Protein AF-A0AAJ5F2T1-F1 (afdb_monomer_lite)

InterPro domains:
  IPR029083 Immunity protein 32 [PF15566] (25-72)

Sequence (75 aa):
MDEPETNWWEPEARIEVRMVEGAHVIFGNAAGFRTLSNMLLSLAESTVPGKHLHLEDFSGLEEGSDELILSRLDD

Secondary structure (DSSP, 8-state):
-PPP------TT--EEEEEETTEEEEEE-HHHHHHHHHHHHHHHHT-SSSSEEEE-BTTTBPTTPPPEEEE----

Radius of gyration: 13.09 Å; chains: 1; bounding box: 45×19×33 Å

pLDDT: mean 85.76, std 14.2, range [38.34, 97.44]

Structure (mmCIF, N/CA/C/O backbone):
data_AF-A0AAJ5F2T1-F1
#
_entry.id   AF-A0AAJ5F2T1-F1
#
loop_
_atom_site.group_PDB
_atom_site.id
_atom_site.type_symbol
_atom_site.label_atom_id
_atom_site.label_alt_id
_atom_site.label_comp_id
_atom_site.label_asym_id
_atom_site.label_entity_id
_atom_site.label_seq_id
_atom_site.pdbx_PDB_ins_code
_atom_site.Cartn_x
_atom_site.Cartn_y
_atom_site.Cartn_z
_atom_site.occupancy
_atom_site.B_iso_or_equiv
_atom_site.auth_seq_id
_atom_site.auth_comp_id
_atom_site.auth_asym_id
_atom_site.auth_atom_id
_atom_site.pdbx_PDB_model_num
ATOM 1 N N . MET A 1 1 ? 27.424 6.429 -8.559 1.00 38.34 1 MET A N 1
ATOM 2 C CA . MET A 1 1 ? 26.664 5.170 -8.604 1.00 38.34 1 MET A CA 1
ATOM 3 C C . MET A 1 1 ? 25.276 5.605 -8.232 1.00 38.34 1 MET A C 1
ATOM 5 O O . MET A 1 1 ? 25.073 5.908 -7.067 1.00 38.34 1 MET A O 1
ATOM 9 N N . ASP A 1 2 ? 24.432 5.851 -9.229 1.00 40.59 2 ASP A N 1
ATOM 10 C CA . ASP A 1 2 ? 23.043 6.203 -8.956 1.00 40.59 2 ASP A CA 1
ATOM 11 C C . ASP A 1 2 ? 22.428 4.987 -8.267 1.00 40.59 2 ASP A C 1
ATOM 13 O O . ASP A 1 2 ? 22.503 3.872 -8.793 1.00 40.59 2 ASP A O 1
ATOM 17 N N . GLU A 1 3 ? 21.958 5.172 -7.033 1.00 50.19 3 GLU A N 1
ATOM 18 C CA . GLU A 1 3 ? 21.140 4.158 -6.378 1.00 50.19 3 GLU A CA 1
ATOM 19 C C . GLU A 1 3 ? 19.967 3.864 -7.319 1.00 50.1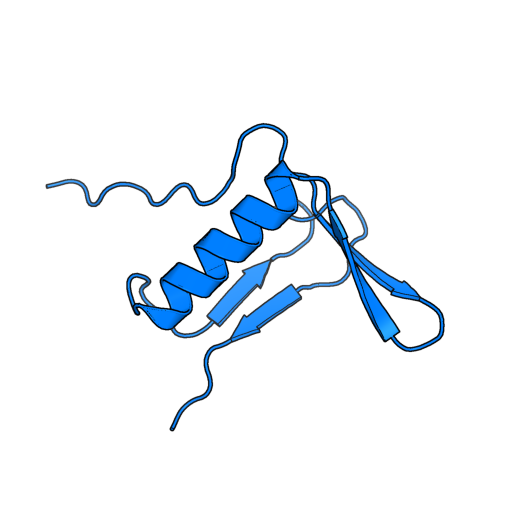9 3 GLU A C 1
ATOM 21 O O . GLU A 1 3 ? 19.414 4.811 -7.888 1.00 50.19 3 GLU A O 1
ATOM 26 N N . PRO A 1 4 ? 19.616 2.590 -7.572 1.00 49.62 4 PRO A N 1
ATOM 27 C CA . PRO A 1 4 ? 18.468 2.308 -8.414 1.00 49.62 4 PRO A CA 1
ATOM 28 C C . PRO A 1 4 ? 17.262 2.994 -7.774 1.00 49.62 4 PRO A C 1
ATOM 30 O O . PRO A 1 4 ? 16.893 2.661 -6.645 1.00 49.62 4 PRO A O 1
ATOM 33 N N . GLU A 1 5 ? 16.680 3.971 -8.476 1.00 55.69 5 GLU A N 1
ATOM 34 C CA . GLU A 1 5 ? 15.406 4.559 -8.083 1.00 55.69 5 GLU A CA 1
ATOM 35 C C . GLU A 1 5 ? 14.449 3.393 -7.862 1.00 55.69 5 GLU A C 1
ATOM 37 O O . GLU A 1 5 ? 14.133 2.636 -8.786 1.00 55.69 5 GLU A O 1
ATOM 42 N N . THR A 1 6 ? 14.066 3.177 -6.606 1.00 60.72 6 THR A N 1
ATOM 43 C CA . THR A 1 6 ? 13.188 2.069 -6.267 1.00 60.72 6 THR A CA 1
ATOM 44 C C . THR A 1 6 ? 11.788 2.480 -6.685 1.00 60.72 6 THR A C 1
ATOM 46 O O . THR A 1 6 ? 11.016 3.029 -5.906 1.00 60.72 6 THR A O 1
ATOM 49 N N . ASN A 1 7 ? 11.475 2.273 -7.961 1.00 72.12 7 ASN A N 1
ATOM 50 C CA . ASN A 1 7 ? 10.137 2.500 -8.467 1.00 72.12 7 ASN A CA 1
ATOM 51 C C . ASN A 1 7 ? 9.242 1.343 -8.008 1.00 72.12 7 ASN A C 1
ATOM 53 O O . ASN A 1 7 ? 9.096 0.341 -8.706 1.00 72.12 7 ASN A O 1
ATOM 57 N N . TRP A 1 8 ? 8.680 1.460 -6.802 1.00 80.6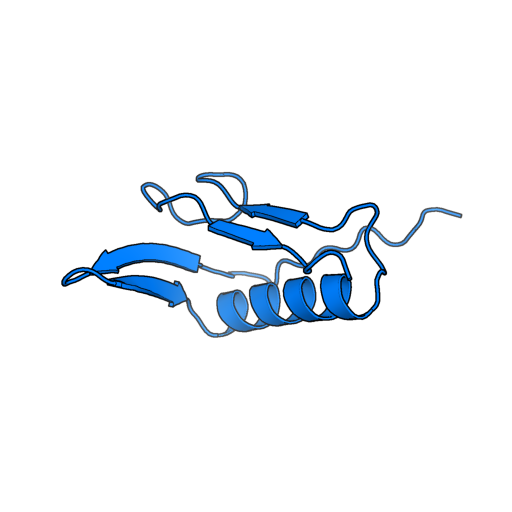2 8 TRP A N 1
ATOM 58 C CA . TRP A 1 8 ? 7.765 0.456 -6.246 1.00 80.62 8 TRP A CA 1
ATOM 59 C C . TRP A 1 8 ? 6.499 0.267 -7.072 1.00 80.62 8 TRP A C 1
ATOM 61 O O . TRP A 1 8 ? 5.863 -0.782 -6.969 1.00 80.62 8 TRP A O 1
ATOM 71 N N . TRP A 1 9 ? 6.126 1.277 -7.855 1.00 87.81 9 TRP A N 1
ATOM 72 C CA . TRP A 1 9 ? 4.872 1.314 -8.582 1.00 87.81 9 TRP A CA 1
ATOM 73 C C . TRP A 1 9 ? 4.926 0.428 -9.814 1.00 87.81 9 TRP A C 1
ATOM 75 O O . TRP A 1 9 ? 5.591 0.731 -10.807 1.00 87.81 9 TRP A O 1
ATOM 85 N N . GLU A 1 10 ? 4.165 -0.660 -9.766 1.00 90.56 10 GLU A N 1
ATOM 86 C CA . GLU A 1 10 ? 3.875 -1.405 -10.975 1.00 90.56 10 GLU A CA 1
ATOM 87 C C . GLU A 1 10 ? 3.029 -0.574 -11.951 1.00 90.56 10 GLU A C 1
ATOM 89 O O . GLU A 1 10 ? 2.167 0.206 -11.527 1.00 90.56 10 GLU A O 1
ATOM 94 N N . PRO A 1 11 ? 3.226 -0.761 -13.269 1.00 90.88 11 PRO A N 1
ATOM 95 C CA . PRO A 1 11 ? 2.376 -0.144 -14.274 1.00 90.88 11 PRO A CA 1
ATOM 96 C C . PRO A 1 11 ? 0.897 -0.416 -13.998 1.00 90.88 11 PRO A C 1
ATOM 98 O O . PRO A 1 11 ? 0.508 -1.541 -13.684 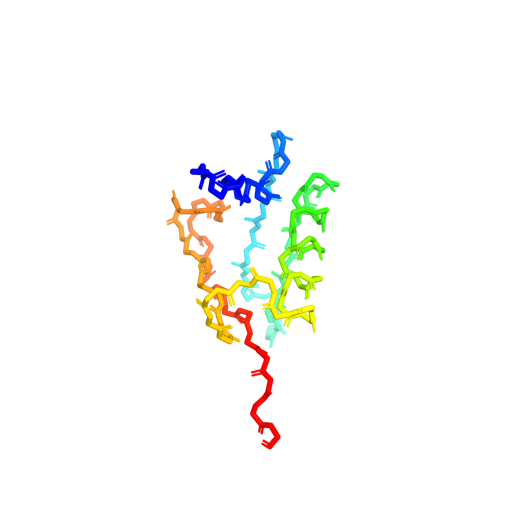1.00 90.88 11 PRO A O 1
ATOM 101 N N . GLU A 1 12 ? 0.076 0.625 -14.141 1.00 92.88 12 GLU A N 1
ATOM 102 C CA . GLU A 1 12 ? -1.377 0.562 -13.936 1.00 92.88 12 GLU A CA 1
ATOM 103 C C . GLU A 1 12 ? -1.812 0.166 -12.515 1.00 92.88 12 GLU A C 1
ATOM 105 O O . GLU A 1 12 ? -2.969 -0.211 -12.314 1.00 92.88 12 GLU A O 1
ATOM 110 N N . ALA A 1 13 ? -0.923 0.242 -11.521 1.00 94.31 13 ALA A N 1
ATOM 111 C CA . ALA A 1 13 ? -1.290 0.068 -10.124 1.00 94.31 13 ALA A CA 1
ATOM 112 C C . ALA A 1 13 ? -2.383 1.064 -9.718 1.00 94.31 13 ALA A C 1
ATOM 114 O O . ALA A 1 13 ? -2.272 2.261 -9.968 1.00 94.31 13 ALA A O 1
ATOM 115 N N . ARG A 1 14 ? -3.439 0.536 -9.095 1.00 94.94 14 ARG A N 1
ATOM 116 C CA . ARG A 1 14 ? -4.540 1.309 -8.516 1.00 94.94 14 ARG A CA 1
ATOM 117 C C . ARG A 1 14 ? -4.766 0.848 -7.097 1.00 94.94 14 ARG A C 1
ATOM 119 O O . ARG A 1 14 ? -4.903 -0.361 -6.878 1.00 94.94 14 ARG A O 1
ATOM 126 N N . ILE A 1 15 ? -4.785 1.789 -6.164 1.00 96.06 15 ILE A N 1
ATOM 127 C CA . ILE A 1 15 ? -4.988 1.536 -4.739 1.00 96.06 15 ILE A CA 1
ATOM 128 C C . ILE A 1 15 ? -5.925 2.617 -4.209 1.00 96.06 15 ILE A C 1
ATOM 130 O O . ILE A 1 15 ? -5.653 3.799 -4.374 1.00 96.06 15 ILE A O 1
ATOM 134 N N . GLU A 1 16 ? -7.006 2.210 -3.557 1.00 96.50 16 GLU A N 1
ATOM 135 C CA . GLU A 1 16 ? -7.942 3.103 -2.876 1.00 96.50 16 GLU A CA 1
ATOM 136 C C . GLU A 1 16 ? -8.032 2.689 -1.410 1.00 96.50 16 GLU A C 1
ATOM 138 O O . GLU A 1 16 ? -8.051 1.499 -1.086 1.00 96.50 16 GLU A O 1
ATOM 143 N N . VAL A 1 17 ? -8.108 3.666 -0.517 1.00 96.69 17 VAL A N 1
ATOM 144 C CA . VAL A 1 17 ? -8.265 3.433 0.918 1.00 96.69 17 VAL A CA 1
ATOM 145 C C . VAL A 1 17 ? -9.476 4.216 1.378 1.00 96.69 17 VAL A C 1
ATOM 147 O O . VAL A 1 17 ? -9.572 5.410 1.123 1.00 96.69 17 VAL A O 1
ATOM 150 N N . ARG A 1 18 ? -10.427 3.547 2.027 1.00 96.19 18 ARG A N 1
ATOM 151 C CA . ARG A 1 18 ? -11.607 4.219 2.582 1.00 96.19 18 ARG A CA 1
ATOM 152 C C . ARG A 1 18 ? -12.201 3.468 3.761 1.00 96.19 18 ARG A C 1
ATOM 154 O O . ARG A 1 18 ? -12.075 2.245 3.865 1.00 96.19 18 ARG A O 1
ATOM 161 N N . MET A 1 19 ? -12.921 4.188 4.610 1.00 96.62 19 MET A N 1
ATOM 162 C CA . MET A 1 19 ? -13.751 3.607 5.664 1.00 96.62 19 MET A CA 1
ATOM 163 C C . MET A 1 19 ? -15.011 2.928 5.092 1.00 96.62 19 MET A C 1
ATOM 165 O O . MET A 1 19 ? -15.859 3.579 4.480 1.00 96.62 19 MET A O 1
ATOM 169 N N . VAL A 1 20 ? -15.184 1.629 5.342 1.00 96.44 20 VAL A N 1
ATOM 170 C CA . VAL A 1 20 ? -16.388 0.852 5.002 1.00 96.44 20 VAL A CA 1
ATOM 171 C C . VAL A 1 20 ? -16.871 0.124 6.248 1.00 96.44 20 VAL A C 1
ATOM 173 O O . VAL A 1 20 ? -16.131 -0.652 6.843 1.00 96.44 20 VAL A O 1
ATOM 176 N N . GLU A 1 21 ? -18.110 0.394 6.663 1.00 95.94 21 GLU A N 1
ATOM 177 C CA . GLU A 1 21 ? -18.750 -0.258 7.822 1.00 95.94 21 GLU A CA 1
ATOM 178 C C . GLU A 1 21 ? -17.911 -0.213 9.121 1.00 95.94 21 GLU A C 1
ATOM 180 O O . GLU A 1 21 ? -17.980 -1.107 9.959 1.00 95.94 21 GLU A O 1
ATOM 185 N N . GLY A 1 22 ? -17.125 0.854 9.311 1.00 96.50 22 GLY A N 1
ATOM 186 C CA . GLY A 1 22 ? -16.283 1.040 10.499 1.00 96.50 22 GLY A CA 1
ATOM 187 C C . GLY A 1 22 ? -14.898 0.387 10.423 1.00 96.50 22 GLY A C 1
ATOM 188 O O . GLY A 1 22 ? -14.178 0.404 11.419 1.00 96.50 22 GLY A O 1
ATOM 189 N N . ALA A 1 23 ? -14.506 -0.154 9.267 1.00 96.50 23 ALA A N 1
ATOM 190 C CA . ALA A 1 23 ? -13.153 -0.628 8.999 1.00 96.50 23 ALA A CA 1
ATOM 191 C C . ALA A 1 23 ? -12.493 0.167 7.863 1.00 96.50 23 ALA A C 1
ATOM 193 O O . ALA A 1 23 ? -13.131 0.462 6.854 1.00 96.50 23 ALA A O 1
ATOM 194 N N . HIS A 1 24 ? -11.196 0.458 7.985 1.00 94.81 24 HIS A N 1
ATOM 195 C CA . HIS A 1 24 ? -10.409 0.911 6.839 1.00 94.81 24 HIS A CA 1
ATOM 196 C C . HIS A 1 24 ? -10.188 -0.268 5.894 1.00 94.81 24 HIS A C 1
ATOM 198 O O . HIS A 1 24 ? -9.646 -1.302 6.292 1.00 94.81 24 HIS A O 1
ATOM 204 N N . VAL A 1 25 ? -10.615 -0.115 4.646 1.00 97.38 25 VAL A N 1
ATOM 205 C CA . VAL A 1 25 ? -10.473 -1.136 3.611 1.00 97.38 25 VAL A CA 1
ATOM 206 C C . VAL A 1 25 ? -9.544 -0.614 2.529 1.00 97.38 25 VAL A C 1
ATOM 208 O O . VAL A 1 25 ? -9.743 0.481 2.006 1.00 97.38 25 VAL A O 1
ATOM 211 N N . ILE A 1 26 ? -8.548 -1.431 2.189 1.00 97.19 26 ILE A N 1
ATOM 212 C CA . ILE A 1 26 ? -7.652 -1.197 1.059 1.00 97.19 26 ILE A CA 1
ATOM 213 C C . ILE A 1 26 ? -8.215 -1.953 -0.143 1.00 97.19 26 ILE A C 1
ATOM 215 O O . ILE A 1 26 ? -8.249 -3.186 -0.164 1.00 97.19 26 ILE A O 1
ATOM 219 N N . PHE A 1 27 ? -8.652 -1.210 -1.147 1.00 97.31 27 PHE A N 1
ATOM 220 C CA . PHE A 1 27 ? -9.026 -1.722 -2.455 1.00 97.31 27 PHE A CA 1
ATOM 221 C C . PHE A 1 27 ? -7.831 -1.591 -3.389 1.00 97.31 27 PHE A C 1
ATOM 223 O O . PHE A 1 27 ? -7.060 -0.640 -3.312 1.00 97.31 27 PHE A O 1
ATOM 230 N N . GLY A 1 28 ? -7.681 -2.535 -4.306 1.00 96.00 28 GLY A N 1
ATOM 231 C CA . GLY A 1 28 ? -6.642 -2.437 -5.313 1.00 96.00 28 GLY A CA 1
ATOM 232 C C . GLY A 1 28 ? -6.817 -3.458 -6.418 1.00 96.00 28 GLY A C 1
ATOM 233 O O . GLY A 1 28 ? -7.493 -4.477 -6.256 1.00 96.00 28 GLY A O 1
ATOM 234 N N . ASN A 1 29 ? -6.211 -3.174 -7.566 1.00 97.25 29 ASN A N 1
ATOM 235 C CA . ASN A 1 29 ? -6.029 -4.185 -8.599 1.00 97.25 29 ASN A CA 1
ATOM 236 C C . ASN A 1 29 ? -4.776 -5.030 -8.303 1.00 97.25 29 ASN A C 1
ATOM 238 O O . ASN A 1 29 ? -4.029 -4.782 -7.356 1.00 97.25 29 ASN A O 1
ATOM 242 N N . ALA A 1 30 ? -4.526 -6.045 -9.131 1.00 97.44 30 ALA A N 1
ATOM 243 C CA . ALA A 1 30 ? -3.386 -6.936 -8.927 1.00 97.44 30 ALA A CA 1
ATOM 244 C C . ALA A 1 30 ? -2.033 -6.193 -8.927 1.00 97.44 30 ALA A C 1
ATOM 246 O O . ALA A 1 30 ? -1.153 -6.551 -8.149 1.00 97.44 30 ALA A O 1
ATOM 247 N N . ALA A 1 31 ? -1.878 -5.163 -9.767 1.00 96.00 31 ALA A N 1
ATOM 248 C CA . ALA A 1 31 ? -0.677 -4.327 -9.804 1.00 96.00 31 ALA A CA 1
ATOM 249 C C . ALA A 1 31 ? -0.526 -3.496 -8.518 1.00 96.00 31 ALA A C 1
ATOM 251 O O . ALA A 1 31 ? 0.544 -3.491 -7.919 1.00 96.00 31 ALA A O 1
ATOM 252 N N . GLY A 1 32 ? -1.610 -2.891 -8.022 1.00 95.62 32 GLY A N 1
ATOM 253 C CA . GLY A 1 32 ? -1.628 -2.144 -6.763 1.00 95.62 32 GLY A CA 1
ATOM 254 C C . GLY A 1 32 ? -1.235 -3.003 -5.563 1.00 95.62 32 GLY A C 1
ATOM 255 O O . GLY A 1 32 ? -0.402 -2.601 -4.754 1.00 95.62 32 GLY A O 1
ATOM 256 N N . PHE A 1 33 ? -1.741 -4.235 -5.476 1.00 96.69 33 PHE A N 1
ATOM 257 C CA . PHE A 1 33 ? -1.340 -5.136 -4.392 1.00 96.69 33 PHE A CA 1
ATOM 258 C C . PHE A 1 33 ? 0.124 -5.582 -4.478 1.00 96.69 33 PHE A C 1
ATOM 260 O O . PHE A 1 33 ? 0.760 -5.759 -3.437 1.00 96.69 33 PHE A O 1
ATOM 267 N N . ARG A 1 34 ? 0.692 -5.730 -5.681 1.00 95.94 34 ARG A N 1
ATOM 268 C CA . ARG A 1 34 ? 2.130 -6.004 -5.827 1.00 95.94 34 ARG A CA 1
ATOM 269 C C . ARG A 1 34 ? 2.982 -4.792 -5.450 1.00 95.94 34 ARG A C 1
ATOM 271 O O . ARG A 1 34 ? 3.942 -4.967 -4.706 1.00 95.94 34 ARG A O 1
ATOM 278 N N . THR A 1 35 ? 2.573 -3.580 -5.830 1.00 94.00 35 THR A N 1
ATOM 279 C CA . THR A 1 35 ? 3.188 -2.325 -5.360 1.00 94.00 35 THR A CA 1
ATOM 280 C C . THR A 1 35 ? 3.238 -2.263 -3.829 1.00 94.00 35 THR A C 1
ATOM 282 O O . THR A 1 35 ? 4.317 -2.104 -3.258 1.00 94.00 35 THR A O 1
ATOM 285 N N . LEU A 1 36 ? 2.101 -2.471 -3.147 1.00 94.56 36 LEU A N 1
ATOM 286 C CA . LEU A 1 36 ? 2.051 -2.486 -1.677 1.00 94.56 36 LEU A CA 1
ATOM 287 C C . LEU A 1 36 ? 2.939 -3.582 -1.080 1.00 94.56 36 LEU A C 1
ATOM 289 O O . LEU A 1 36 ? 3.633 -3.347 -0.094 1.00 94.56 36 LEU A O 1
ATOM 293 N N . SER A 1 37 ? 2.959 -4.768 -1.691 1.00 94.75 37 SER A N 1
ATOM 294 C CA . SER A 1 37 ? 3.812 -5.873 -1.240 1.00 94.75 37 SER A CA 1
ATOM 295 C C . SER A 1 37 ? 5.299 -5.512 -1.319 1.00 94.75 37 SER A C 1
ATOM 297 O O . SER A 1 37 ? 6.041 -5.793 -0.381 1.00 94.75 37 SER A O 1
ATOM 299 N N . ASN A 1 38 ? 5.732 -4.838 -2.388 1.00 92.19 38 ASN A N 1
ATOM 300 C CA . ASN A 1 38 ? 7.117 -4.389 -2.553 1.00 92.19 38 ASN A CA 1
ATOM 301 C C . ASN A 1 38 ? 7.503 -3.310 -1.528 1.00 92.19 38 ASN A C 1
ATOM 303 O O . ASN A 1 38 ? 8.615 -3.334 -1.000 1.00 92.19 38 ASN A O 1
ATOM 307 N N . MET A 1 39 ? 6.588 -2.390 -1.210 1.00 91.25 39 MET A N 1
ATOM 308 C CA . MET A 1 39 ? 6.794 -1.376 -0.168 1.00 91.25 39 MET A CA 1
ATOM 309 C C . MET A 1 39 ? 6.937 -2.014 1.218 1.00 91.25 39 MET A C 1
ATOM 311 O O . MET A 1 39 ? 7.874 -1.704 1.953 1.00 91.25 39 MET A O 1
ATOM 315 N N . LEU A 1 40 ? 6.047 -2.953 1.559 1.00 92.94 40 LEU A N 1
ATOM 316 C CA . LEU A 1 40 ? 6.117 -3.709 2.813 1.00 92.94 40 LEU A CA 1
ATOM 317 C C . LEU A 1 40 ? 7.411 -4.525 2.911 1.00 92.94 40 LEU A C 1
ATOM 319 O O . LEU A 1 40 ? 8.051 -4.532 3.962 1.00 92.94 40 LEU A O 1
ATOM 323 N N . LEU A 1 41 ? 7.821 -5.169 1.816 1.00 91.56 41 LEU A N 1
ATOM 324 C CA . LEU A 1 41 ? 9.089 -5.893 1.747 1.00 91.56 41 LEU A CA 1
ATOM 325 C C . LEU A 1 41 ? 10.276 -4.950 1.975 1.00 91.56 41 LEU A C 1
ATOM 327 O O . LEU A 1 41 ? 11.159 -5.256 2.769 1.00 91.56 41 LEU A O 1
ATOM 331 N N . SER A 1 42 ? 10.254 -3.770 1.358 1.00 88.38 42 SER A N 1
ATOM 332 C CA . SER A 1 42 ? 11.323 -2.776 1.509 1.00 88.38 42 SER A CA 1
ATOM 333 C C . SER A 1 42 ? 11.447 -2.272 2.953 1.00 88.38 42 SER A C 1
ATOM 335 O O . SER A 1 42 ? 12.551 -2.141 3.487 1.00 88.38 42 SER A O 1
ATOM 337 N N . LEU A 1 43 ? 10.313 -2.056 3.631 1.00 88.88 43 LEU A N 1
ATOM 338 C CA . LEU A 1 43 ? 10.280 -1.734 5.061 1.00 88.88 43 LEU A CA 1
ATOM 339 C C . LEU A 1 43 ? 10.833 -2.879 5.925 1.00 88.88 43 LEU A C 1
ATOM 341 O O . LEU A 1 43 ? 11.568 -2.626 6.884 1.00 88.88 43 LEU A O 1
ATOM 345 N N . ALA A 1 44 ? 10.513 -4.132 5.590 1.00 89.88 44 ALA A N 1
ATOM 346 C CA . ALA A 1 44 ? 11.026 -5.304 6.298 1.00 89.88 44 ALA A CA 1
ATOM 347 C C . ALA A 1 44 ? 12.550 -5.448 6.142 1.00 89.88 44 ALA A C 1
ATOM 349 O O . ALA A 1 44 ? 13.252 -5.703 7.119 1.00 89.88 44 ALA A O 1
ATOM 350 N N . GLU A 1 45 ? 13.070 -5.221 4.936 1.00 88.00 45 GLU A N 1
ATOM 351 C CA . GLU A 1 45 ? 14.492 -5.357 4.607 1.00 88.00 45 GLU A CA 1
ATOM 352 C C . GLU A 1 45 ? 15.332 -4.125 4.994 1.00 88.00 45 GLU A C 1
ATOM 354 O O . GLU A 1 45 ? 16.559 -4.176 4.953 1.00 88.00 45 GLU A O 1
ATOM 359 N N . SER A 1 46 ? 14.704 -3.033 5.451 1.00 81.81 46 SER A N 1
ATOM 360 C CA . SER A 1 46 ? 15.364 -1.741 5.731 1.00 81.81 46 SER A CA 1
ATOM 361 C C . SER A 1 46 ? 16.069 -1.139 4.513 1.00 81.81 46 SER A C 1
ATOM 363 O O . SER A 1 46 ? 17.061 -0.427 4.660 1.00 81.81 46 SER A O 1
ATOM 365 N N . THR A 1 47 ? 15.582 -1.431 3.309 1.00 74.75 47 THR A N 1
ATOM 366 C CA . THR A 1 47 ? 16.184 -0.953 2.055 1.00 74.75 47 THR A CA 1
ATOM 367 C C . THR A 1 47 ? 15.822 0.500 1.746 1.00 74.75 47 THR A C 1
ATOM 369 O O . THR A 1 47 ? 16.340 1.069 0.791 1.00 74.75 47 THR A O 1
ATOM 372 N N . VAL A 1 48 ? 14.970 1.119 2.571 1.00 70.75 48 VAL A N 1
ATOM 373 C CA . VAL A 1 48 ? 14.554 2.521 2.464 1.00 70.75 48 VAL A CA 1
ATOM 374 C C . VAL A 1 48 ? 15.124 3.388 3.582 1.00 70.75 48 VAL A C 1
ATOM 376 O O . VAL A 1 48 ? 15.153 2.955 4.738 1.00 70.75 48 VAL A O 1
ATOM 379 N N . PRO A 1 49 ? 15.512 4.644 3.290 1.00 64.19 49 PRO A N 1
ATOM 380 C CA . PRO A 1 49 ? 15.805 5.634 4.318 1.00 64.19 49 PRO A CA 1
ATOM 381 C C . PRO A 1 49 ? 14.520 6.008 5.073 1.00 64.19 49 PRO A C 1
ATOM 383 O O . PRO A 1 49 ? 13.755 6.866 4.645 1.00 64.19 49 PRO A O 1
ATOM 386 N N . GLY A 1 50 ? 14.263 5.349 6.200 1.00 71.88 50 GLY A N 1
ATOM 387 C CA . GLY A 1 50 ? 13.099 5.625 7.041 1.00 71.88 50 GLY A CA 1
ATOM 388 C C . GLY A 1 50 ? 12.445 4.358 7.574 1.00 71.88 50 GLY A C 1
ATOM 389 O O . GLY A 1 50 ? 12.824 3.240 7.233 1.00 71.88 50 GLY A O 1
ATOM 390 N N . LYS A 1 51 ? 11.467 4.535 8.462 1.00 78.19 51 LYS A N 1
ATOM 391 C CA . LYS A 1 51 ? 10.665 3.430 9.014 1.00 78.19 51 LYS A CA 1
ATOM 392 C C . LYS A 1 51 ? 9.192 3.534 8.651 1.00 78.19 51 LYS A C 1
ATOM 394 O O . LYS A 1 51 ? 8.430 2.658 9.030 1.00 78.19 51 LYS A O 1
ATOM 399 N N . HIS A 1 52 ? 8.805 4.577 7.927 1.00 87.31 52 HIS A N 1
ATOM 400 C CA . HIS A 1 52 ? 7.438 4.790 7.492 1.00 87.31 52 HIS A CA 1
ATOM 401 C C . HIS A 1 52 ? 7.391 5.273 6.044 1.00 87.31 52 HIS A C 1
ATOM 403 O O . HIS A 1 52 ? 8.305 5.952 5.580 1.00 87.31 52 HIS A O 1
ATOM 409 N N . LEU A 1 53 ? 6.315 4.914 5.354 1.00 88.38 53 LEU A N 1
ATOM 410 C CA . LEU A 1 53 ? 5.947 5.378 4.024 1.00 88.38 53 LEU A CA 1
ATOM 411 C C . LEU A 1 53 ? 4.545 5.983 4.119 1.00 88.38 53 LEU A C 1
ATOM 413 O O . LEU A 1 53 ? 3.642 5.340 4.656 1.00 88.38 53 LEU A O 1
ATOM 417 N N . HIS A 1 54 ? 4.385 7.198 3.602 1.00 89.12 54 HIS A N 1
ATOM 418 C CA . HIS A 1 54 ? 3.092 7.870 3.484 1.00 89.12 54 HIS A CA 1
ATOM 419 C C . HIS A 1 54 ? 2.598 7.738 2.048 1.00 89.12 54 HIS A C 1
ATOM 421 O O . HIS A 1 54 ? 3.350 7.993 1.106 1.00 89.12 54 HIS A O 1
ATOM 427 N N . LEU A 1 55 ? 1.348 7.314 1.895 1.00 89.56 55 LEU A N 1
ATOM 428 C CA . LEU A 1 55 ? 0.637 7.299 0.630 1.00 89.56 55 LEU A CA 1
ATOM 429 C C . LEU A 1 55 ? -0.580 8.211 0.773 1.00 89.56 55 LEU A C 1
ATOM 431 O O . LEU A 1 55 ? -1.455 7.961 1.603 1.00 89.56 55 LEU A O 1
ATOM 435 N N . GLU A 1 56 ? -0.619 9.253 -0.048 1.00 86.38 56 GLU A N 1
ATOM 436 C CA . GLU A 1 56 ? -1.691 10.249 -0.083 1.00 86.38 56 GLU A CA 1
ATOM 437 C C . GLU A 1 56 ? -2.385 10.229 -1.454 1.00 86.38 56 GLU A C 1
ATOM 439 O O . GLU A 1 56 ? -1.918 9.574 -2.403 1.00 86.38 56 GLU A O 1
ATOM 444 N N . ASP A 1 57 ? -3.493 10.965 -1.578 1.00 77.00 57 ASP A N 1
ATOM 445 C CA . ASP A 1 57 ? -4.094 11.215 -2.884 1.00 77.00 57 ASP A CA 1
ATOM 446 C C . ASP A 1 57 ? -3.068 11.886 -3.825 1.00 77.00 57 ASP A C 1
ATOM 448 O O . ASP A 1 57 ? -2.150 12.591 -3.405 1.00 77.00 57 ASP A O 1
ATOM 452 N N . PHE A 1 58 ? -3.118 11.546 -5.116 1.00 63.03 58 PHE A N 1
ATOM 453 C CA . PHE A 1 58 ? -2.198 12.030 -6.165 1.00 63.03 58 PHE A CA 1
ATOM 454 C C . PHE A 1 58 ? -0.706 11.649 -6.047 1.00 63.03 58 PHE A C 1
ATOM 456 O O . PHE A 1 58 ? 0.024 11.815 -7.026 1.00 63.03 58 PHE A O 1
ATOM 463 N N . SER A 1 59 ? -0.243 11.097 -4.921 1.00 68.38 59 SER A N 1
ATOM 464 C CA . SER A 1 59 ? 1.126 10.567 -4.752 1.00 68.38 59 SER A CA 1
ATOM 465 C C . SER A 1 59 ? 1.207 9.038 -4.860 1.00 68.38 59 SER A C 1
ATOM 467 O O . SER A 1 59 ? 2.299 8.465 -4.841 1.00 68.38 59 SER A O 1
ATOM 469 N N . GLY A 1 60 ? 0.057 8.377 -5.026 1.00 74.38 60 GLY A N 1
ATOM 470 C CA . GLY A 1 60 ? -0.033 6.932 -5.203 1.00 74.38 60 GLY A CA 1
ATOM 471 C C . GLY A 1 60 ? -1.438 6.351 -5.052 1.00 74.38 60 GLY A C 1
AT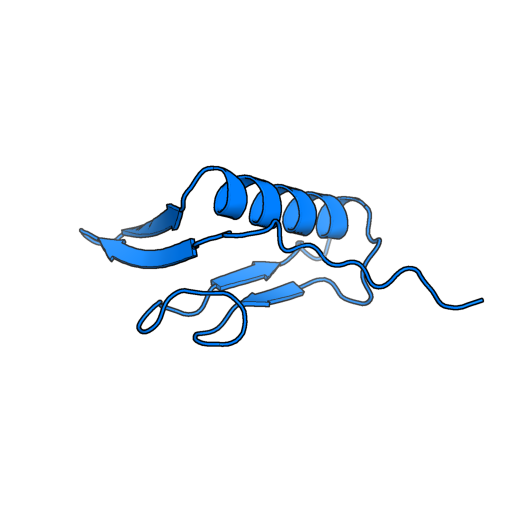OM 472 O O . GLY A 1 60 ? -1.760 5.349 -5.688 1.00 74.38 60 GLY A O 1
ATOM 473 N N . LEU A 1 61 ? -2.286 6.968 -4.229 1.00 91.94 61 LEU A N 1
ATOM 474 C CA . LEU A 1 61 ? -3.663 6.512 -4.056 1.00 91.94 61 LEU A CA 1
ATOM 475 C C . LEU A 1 61 ? -4.599 7.149 -5.088 1.00 91.94 61 LEU A C 1
ATOM 477 O O . LEU A 1 61 ? -4.356 8.254 -5.579 1.00 91.94 61 LEU A O 1
ATOM 481 N N . GLU A 1 62 ? -5.686 6.444 -5.398 1.00 94.12 62 GLU A N 1
ATOM 482 C CA . GLU A 1 62 ? -6.783 6.974 -6.205 1.00 94.12 62 GLU A CA 1
ATOM 483 C C . GLU A 1 62 ? -7.397 8.208 -5.522 1.00 94.12 62 GLU A C 1
ATOM 485 O O . GLU A 1 62 ? -7.445 8.299 -4.291 1.00 94.12 62 GLU A O 1
ATOM 490 N N . GLU A 1 63 ? -7.877 9.157 -6.328 1.00 92.06 63 GLU A N 1
ATOM 491 C CA . GLU A 1 63 ? -8.461 10.415 -5.853 1.00 92.06 63 GLU A CA 1
ATOM 492 C C . GLU A 1 63 ? -9.577 10.175 -4.822 1.00 92.06 63 GLU A C 1
ATOM 494 O O . GLU A 1 63 ? -10.475 9.357 -5.032 1.00 92.06 63 GLU A O 1
ATOM 499 N N . GLY A 1 64 ? -9.527 10.912 -3.709 1.00 91.56 64 GL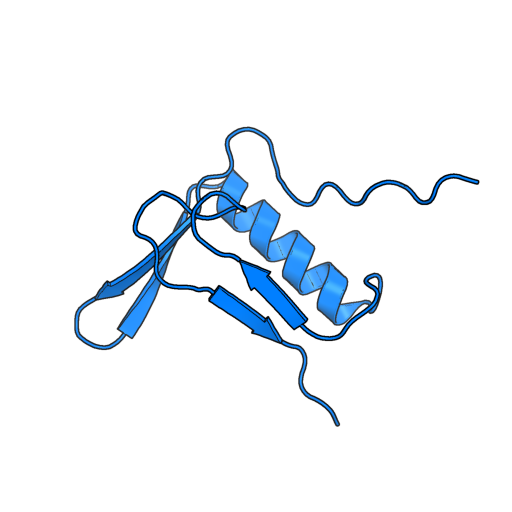Y A N 1
ATOM 500 C CA . GLY A 1 64 ? -10.497 10.793 -2.618 1.00 91.56 64 GLY A CA 1
ATOM 501 C C . GLY A 1 64 ? -10.237 9.641 -1.643 1.00 91.56 64 GLY A C 1
ATOM 502 O O . GLY A 1 64 ? -11.079 9.398 -0.778 1.00 91.56 64 GLY A O 1
ATOM 503 N N . SER A 1 65 ? -9.102 8.946 -1.762 1.00 93.62 65 SER A N 1
ATOM 504 C CA . SER A 1 65 ? -8.665 7.973 -0.757 1.00 93.62 65 S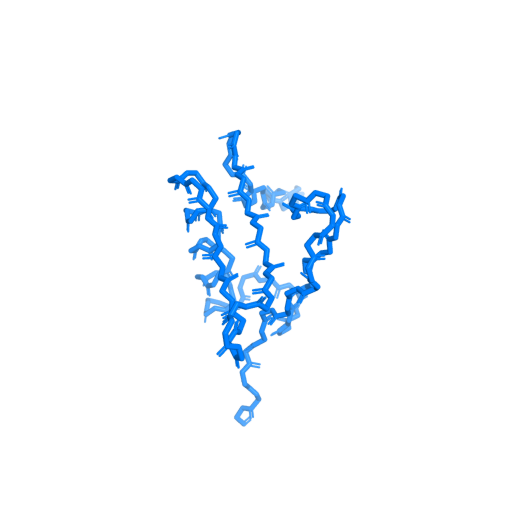ER A CA 1
ATOM 505 C C . SER A 1 65 ? -8.279 8.644 0.562 1.00 93.62 65 SER A C 1
ATOM 507 O O . SER A 1 65 ? -7.687 9.722 0.574 1.00 93.62 65 SER A O 1
ATOM 509 N N . ASP A 1 66 ? -8.550 7.958 1.670 1.00 94.62 66 ASP A N 1
ATOM 510 C CA . ASP A 1 66 ? -7.947 8.253 2.968 1.00 94.62 66 ASP A CA 1
ATOM 511 C C . ASP A 1 66 ? -6.420 8.029 2.905 1.00 94.62 66 ASP A C 1
ATOM 513 O O . ASP A 1 66 ? -5.938 7.156 2.180 1.00 94.62 66 ASP A O 1
ATOM 517 N N . GLU A 1 67 ? -5.652 8.775 3.703 1.00 93.94 67 GLU A N 1
ATOM 518 C CA . GLU A 1 67 ? -4.203 8.571 3.836 1.00 93.94 67 GLU A CA 1
ATOM 519 C C . GLU A 1 67 ? -3.882 7.156 4.356 1.00 93.94 67 GLU A C 1
ATOM 521 O O . GLU A 1 67 ? -4.514 6.653 5.293 1.00 93.94 67 GLU A O 1
ATOM 526 N N . LEU A 1 68 ? -2.851 6.529 3.781 1.00 94.06 68 LEU A N 1
ATOM 527 C CA . LEU A 1 68 ? -2.298 5.262 4.253 1.00 94.06 68 LEU A CA 1
ATOM 528 C C . LEU A 1 68 ? -0.847 5.432 4.689 1.00 94.06 68 LEU A C 1
ATOM 530 O O . LEU A 1 68 ? 0.026 5.766 3.892 1.00 94.06 68 LEU A O 1
ATOM 534 N N . ILE A 1 69 ? -0.584 5.099 5.951 1.00 92.69 69 ILE A N 1
ATOM 535 C CA . ILE A 1 69 ? 0.757 5.118 6.531 1.00 92.69 69 ILE A CA 1
ATOM 536 C C . ILE A 1 69 ? 1.200 3.678 6.782 1.00 92.69 69 ILE A C 1
ATOM 538 O O . ILE A 1 69 ? 0.617 2.966 7.603 1.00 92.69 69 ILE A O 1
ATOM 542 N N . LEU A 1 70 ? 2.256 3.248 6.096 1.00 92.25 70 LEU A N 1
ATOM 543 C CA . LEU A 1 70 ? 2.919 1.972 6.356 1.00 92.25 70 LEU A CA 1
ATOM 544 C C . LEU A 1 70 ? 4.113 2.239 7.259 1.00 92.25 70 LEU A C 1
ATOM 546 O O . LEU A 1 70 ? 5.056 2.884 6.822 1.00 92.25 70 LEU A O 1
ATOM 550 N N . SER A 1 71 ? 4.091 1.756 8.500 1.00 91.44 71 SER A N 1
ATOM 551 C CA . SER A 1 71 ? 5.171 1.989 9.462 1.00 91.44 71 SER A CA 1
ATOM 552 C C . SER A 1 71 ? 5.673 0.683 10.062 1.00 91.44 71 SER A C 1
ATOM 554 O O . SER A 1 71 ? 4.889 -0.169 10.483 1.00 91.44 71 SER A O 1
ATOM 556 N N . ARG A 1 72 ? 6.994 0.528 10.115 1.00 90.25 72 ARG A N 1
ATOM 557 C CA . ARG A 1 72 ? 7.655 -0.529 10.871 1.00 90.25 72 ARG A CA 1
ATOM 558 C C . ARG A 1 72 ? 7.729 -0.108 12.336 1.00 90.25 72 ARG A C 1
ATOM 560 O O . ARG A 1 72 ? 8.165 1.001 12.630 1.00 90.25 72 ARG A O 1
ATOM 567 N N . LEU A 1 73 ? 7.347 -1.009 13.239 1.00 87.19 73 LEU A N 1
ATOM 568 C CA . LEU A 1 73 ? 7.473 -0.781 14.677 1.00 87.19 73 LEU A CA 1
ATOM 569 C C . LEU A 1 73 ? 8.939 -0.544 15.071 1.00 87.19 73 LEU A C 1
ATOM 571 O O . LEU A 1 73 ? 9.857 -1.170 14.536 1.00 87.19 73 LEU A O 1
ATOM 575 N N . ASP A 1 74 ? 9.133 0.381 16.004 1.00 71.06 74 ASP A N 1
ATOM 576 C CA . ASP A 1 74 ? 10.390 0.549 16.717 1.00 71.06 74 ASP A CA 1
ATOM 577 C C . ASP A 1 74 ? 10.420 -0.480 17.851 1.00 71.06 74 ASP A C 1
ATOM 579 O O . ASP A 1 74 ? 9.652 -0.346 18.803 1.00 71.06 74 ASP A O 1
ATOM 583 N N . ASP A 1 75 ? 11.258 -1.509 17.726 1.00 61.47 75 ASP A N 1
ATOM 584 C CA . ASP A 1 75 ? 11.645 -2.347 18.870 1.00 61.47 75 ASP A CA 1
ATOM 585 C C . ASP A 1 75 ? 12.626 -1.596 19.788 1.00 61.47 75 ASP A C 1
ATOM 587 O O . ASP A 1 75 ? 13.537 -0.909 19.255 1.00 61.47 75 ASP A O 1
#

Organism: NCBI:txid1211322

Foldseek 3Di:
DPDPPPPLQDPPWAWAWDDDPNDIDIDIDPRVVSSVVVVLVCLVVVVDPFFKDKDDDPNHYDPPGDIDIDGDDDD